Protein AF-A0A4U0NJI0-F1 (afdb_monomer_lite)

pLDDT: mean 74.25, std 5.24, range [54.31, 81.88]

Sequence (95 aa):
MPPGPSTFLVGLALIGGAALTLMVNEFIPGIGPGWLRLVGMYGLAVVLLARGLGGYFMNSGAAPEFQRLNTFLYSPLCVALAALSGIVAVAASRR

Radius of gyration: 15.06 Å; chains: 1; bounding box: 37×25×40 Å

Foldseek 3Di:
DPDPVVVVVVVVLVVVLVVLLCCLVVVDPDDDDPVVSLVSLLVQLVVLLCQLVCLLVVCPPDDPVVNVCSVPPVSVVSNVSSVVSVVSSVVSVVD

Structure (mmCIF, N/CA/C/O backbone):
data_AF-A0A4U0NJI0-F1
#
_entry.id   AF-A0A4U0NJI0-F1
#
loop_
_atom_site.group_PDB
_atom_site.id
_atom_site.type_symbol
_atom_site.label_atom_id
_atom_site.label_alt_id
_atom_site.label_comp_id
_atom_site.label_asym_id
_atom_site.label_entity_id
_atom_site.label_seq_id
_atom_site.pdbx_PDB_ins_code
_atom_site.Cartn_x
_atom_site.Cartn_y
_atom_site.Cartn_z
_atom_site.occupancy
_atom_site.B_iso_or_equiv
_atom_site.auth_seq_id
_atom_site.auth_comp_id
_atom_site.auth_asym_id
_atom_site.auth_atom_id
_atom_site.pdbx_PDB_model_num
ATOM 1 N N . MET A 1 1 ? 8.218 6.193 -20.541 1.00 54.31 1 MET A N 1
ATOM 2 C CA . MET A 1 1 ? 7.918 6.883 -19.264 1.00 54.31 1 MET A CA 1
ATOM 3 C C . MET A 1 1 ? 6.418 6.756 -19.031 1.00 54.31 1 MET A C 1
ATOM 5 O O . MET A 1 1 ? 5.703 6.947 -20.011 1.00 54.31 1 MET A O 1
ATOM 9 N N . PRO A 1 2 ? 5.918 6.394 -17.835 1.00 63.19 2 PRO A N 1
ATOM 10 C CA . PRO A 1 2 ? 4.475 6.388 -17.595 1.00 63.19 2 PRO A CA 1
ATOM 11 C C . PRO A 1 2 ? 3.903 7.808 -17.778 1.00 63.19 2 PRO A C 1
ATOM 13 O O . PRO A 1 2 ? 4.602 8.782 -17.488 1.00 63.19 2 PRO A O 1
ATOM 16 N N . PRO A 1 3 ? 2.666 7.957 -18.280 1.00 78.44 3 PRO A N 1
ATOM 17 C CA . PRO A 1 3 ? 2.067 9.267 -18.516 1.00 78.44 3 PRO A CA 1
ATOM 18 C C . PRO A 1 3 ? 1.898 10.033 -17.194 1.00 78.44 3 PRO A C 1
ATOM 20 O O . PRO A 1 3 ? 1.388 9.476 -16.224 1.00 78.44 3 PRO A O 1
ATOM 23 N N . GLY A 1 4 ? 2.269 11.318 -17.165 1.00 78.81 4 GLY A N 1
ATOM 24 C CA . GLY A 1 4 ? 2.176 12.205 -15.990 1.00 78.81 4 GLY A CA 1
ATOM 25 C C . GLY A 1 4 ? 0.888 12.130 -15.142 1.00 78.81 4 GLY A C 1
ATOM 26 O O . GLY A 1 4 ? 0.992 12.143 -13.914 1.00 78.81 4 GLY A O 1
ATOM 27 N N . PRO A 1 5 ? -0.325 11.990 -15.716 1.00 76.50 5 PRO A N 1
ATOM 28 C CA . PRO A 1 5 ? -1.539 11.822 -14.911 1.00 76.50 5 PRO A CA 1
ATOM 29 C C . PRO A 1 5 ? -1.546 10.540 -14.066 1.00 76.50 5 PRO A C 1
ATOM 31 O O . PRO A 1 5 ? -2.083 10.537 -12.962 1.00 76.50 5 PRO A O 1
ATOM 34 N N . SER A 1 6 ? -0.923 9.457 -14.537 1.00 71.56 6 SER A N 1
ATOM 35 C CA . SER A 1 6 ? -0.875 8.194 -13.791 1.00 71.56 6 SER A CA 1
ATOM 36 C C . SER A 1 6 ? 0.011 8.287 -12.545 1.00 71.56 6 SER A C 1
ATOM 38 O O . SER A 1 6 ? -0.386 7.834 -11.474 1.00 71.56 6 SER A O 1
ATOM 40 N N . THR A 1 7 ? 1.169 8.943 -12.639 1.00 75.88 7 THR A N 1
ATOM 41 C CA . THR A 1 7 ? 2.040 9.211 -11.485 1.00 75.88 7 THR A CA 1
ATOM 42 C C . THR A 1 7 ? 1.383 10.157 -10.486 1.00 75.88 7 THR A C 1
ATOM 44 O O . THR A 1 7 ? 1.500 9.937 -9.281 1.00 75.88 7 THR A O 1
ATOM 47 N N . PHE A 1 8 ? 0.642 11.159 -10.965 1.00 77.81 8 PHE A N 1
ATOM 48 C CA . PHE A 1 8 ? -0.116 12.063 -10.101 1.00 77.81 8 PHE A CA 1
ATOM 49 C C . PHE A 1 8 ? -1.209 11.328 -9.314 1.00 77.81 8 PHE A C 1
ATOM 51 O O . PHE A 1 8 ? -1.289 11.476 -8.096 1.00 77.81 8 PHE A O 1
ATOM 58 N N . LEU A 1 9 ? -1.996 10.474 -9.979 1.00 77.25 9 LEU A N 1
ATOM 59 C CA . LEU A 1 9 ? -3.039 9.667 -9.333 1.00 77.25 9 LEU A CA 1
ATOM 60 C C . LEU A 1 9 ? -2.473 8.724 -8.267 1.00 77.25 9 LEU A C 1
ATOM 62 O O . LEU A 1 9 ? -3.051 8.603 -7.189 1.00 77.25 9 LEU A O 1
ATOM 66 N N . VAL A 1 10 ? -1.327 8.090 -8.531 1.00 76.44 10 VAL A N 1
ATOM 67 C CA . VAL A 1 10 ? -0.652 7.234 -7.542 1.00 76.44 10 VAL A CA 1
ATOM 68 C C . VAL A 1 10 ? -0.176 8.049 -6.339 1.00 76.44 10 VAL A C 1
ATOM 70 O O . VAL A 1 10 ? -0.361 7.616 -5.202 1.00 76.44 10 VAL A O 1
ATOM 73 N N . GLY A 1 11 ? 0.393 9.237 -6.565 1.00 78.88 11 GLY A N 1
ATOM 74 C CA . GLY A 1 11 ? 0.777 10.148 -5.485 1.00 78.88 11 GLY A CA 1
ATOM 75 C C . GLY A 1 11 ? -0.419 10.542 -4.615 1.00 78.88 11 GLY A C 1
ATOM 76 O O . GLY A 1 11 ? -0.353 10.454 -3.391 1.00 78.88 11 GLY A O 1
ATOM 77 N N . LEU A 1 12 ? -1.543 10.885 -5.244 1.00 80.00 12 LEU A N 1
ATOM 78 C CA . LEU A 1 12 ? -2.797 11.210 -4.561 1.00 80.00 12 LEU A CA 1
ATOM 79 C C . LEU A 1 12 ? -3.336 10.024 -3.751 1.00 80.00 12 LEU A C 1
ATOM 81 O O . LEU A 1 12 ? -3.758 10.203 -2.612 1.00 80.00 12 LEU A O 1
ATOM 85 N N . ALA A 1 13 ? -3.271 8.810 -4.302 1.00 76.00 13 ALA A N 1
ATOM 86 C CA . ALA A 1 13 ? -3.681 7.594 -3.606 1.00 76.00 13 ALA A CA 1
ATOM 87 C C . ALA A 1 13 ? -2.802 7.304 -2.378 1.00 76.00 13 ALA A C 1
ATOM 89 O O . ALA A 1 13 ? -3.325 6.945 -1.326 1.00 76.00 13 ALA A O 1
ATOM 90 N N . LEU A 1 14 ? -1.484 7.504 -2.476 1.00 77.00 14 LEU A N 1
ATOM 91 C CA . LEU A 1 14 ? -0.558 7.345 -1.347 1.00 77.00 14 LEU A CA 1
ATOM 92 C C . LEU A 1 14 ? -0.827 8.370 -0.238 1.00 77.00 14 LEU A C 1
ATOM 94 O O . LEU A 1 14 ? -0.889 7.999 0.934 1.00 77.00 14 LEU A O 1
ATOM 98 N N . ILE A 1 15 ? -1.040 9.639 -0.600 1.00 79.88 15 ILE A N 1
ATOM 99 C CA . ILE A 1 15 ? -1.389 10.704 0.355 1.00 79.88 15 ILE A CA 1
ATOM 100 C C . ILE A 1 15 ? -2.741 10.409 1.012 1.00 79.88 15 ILE A C 1
ATOM 102 O O . ILE A 1 15 ? -2.866 10.496 2.232 1.00 79.88 15 ILE A O 1
ATOM 106 N N . GLY A 1 16 ? -3.738 10.003 0.222 1.00 79.31 16 GLY A N 1
ATOM 107 C CA . GLY A 1 16 ? -5.045 9.587 0.728 1.00 79.31 16 GLY A CA 1
ATOM 108 C C . GLY A 1 16 ? -4.937 8.407 1.694 1.00 79.31 16 GLY A C 1
ATOM 109 O O . GLY A 1 16 ? -5.563 8.417 2.749 1.00 79.31 16 GLY A O 1
ATOM 110 N N . GLY A 1 17 ? -4.077 7.433 1.394 1.00 73.62 17 GLY A N 1
ATOM 111 C CA . GLY A 1 17 ? -3.779 6.305 2.273 1.00 73.62 17 GLY A CA 1
ATOM 112 C C . GLY A 1 17 ? -3.188 6.693 3.614 1.00 73.62 17 GLY A C 1
ATOM 113 O O . GLY A 1 17 ? -3.646 6.206 4.645 1.00 73.62 17 GLY A O 1
ATOM 114 N N . ALA A 1 18 ? -2.211 7.600 3.603 1.00 74.50 18 ALA A N 1
ATOM 115 C CA . ALA A 1 18 ? -1.648 8.159 4.825 1.00 74.50 18 ALA A CA 1
ATOM 116 C C . ALA A 1 18 ? -2.714 8.923 5.629 1.00 74.50 18 ALA A C 1
ATOM 118 O O . ALA A 1 18 ? -2.854 8.725 6.830 1.00 74.50 18 ALA A O 1
ATOM 119 N N . ALA A 1 19 ? -3.542 9.743 4.979 1.00 75.56 19 ALA A N 1
ATOM 120 C CA . ALA A 1 19 ? -4.626 10.436 5.671 1.00 75.56 19 ALA A CA 1
ATOM 121 C C . ALA A 1 19 ? -5.617 9.449 6.318 1.00 75.56 19 ALA A C 1
ATOM 123 O O . ALA A 1 19 ? -6.005 9.635 7.471 1.00 75.56 19 ALA A O 1
ATOM 124 N N . LEU A 1 20 ? -5.973 8.361 5.624 1.00 71.56 20 LEU A N 1
ATOM 125 C CA . LEU A 1 20 ? -6.840 7.310 6.161 1.00 71.56 20 LEU A CA 1
ATOM 126 C C . LEU A 1 20 ? -6.209 6.589 7.364 1.00 71.56 20 LEU A C 1
ATOM 128 O O . LEU A 1 20 ? -6.913 6.336 8.341 1.00 71.56 20 LEU A O 1
ATOM 132 N N . THR A 1 21 ? -4.902 6.293 7.346 1.00 70.06 21 THR A N 1
ATOM 133 C CA . THR A 1 21 ? -4.198 5.669 8.487 1.00 70.06 21 THR A CA 1
ATOM 134 C C . THR A 1 21 ? -4.145 6.561 9.714 1.00 70.06 21 THR A C 1
ATOM 136 O O . THR A 1 21 ? -4.358 6.065 10.825 1.00 70.06 21 THR A O 1
ATOM 139 N N . LEU A 1 22 ? -3.956 7.866 9.524 1.00 73.06 22 LEU A N 1
ATOM 140 C CA . LEU A 1 22 ? -4.038 8.843 10.606 1.00 73.06 22 LEU A CA 1
ATOM 141 C C . LEU A 1 22 ? -5.470 9.011 11.139 1.00 73.06 22 LEU A C 1
ATOM 143 O O . LEU A 1 22 ? -5.654 9.066 12.353 1.00 73.06 22 LEU A O 1
ATOM 147 N N . MET A 1 23 ? -6.486 9.034 10.269 1.00 73.12 23 MET A N 1
ATOM 148 C CA . MET A 1 23 ? -7.895 9.143 10.683 1.00 73.12 23 MET A CA 1
ATOM 149 C C . MET A 1 23 ? -8.394 7.914 11.449 1.00 73.12 23 MET A C 1
ATOM 151 O O . MET A 1 23 ? -9.260 8.039 12.309 1.00 73.12 23 MET A O 1
ATOM 155 N N . VAL A 1 24 ? -7.889 6.722 11.126 1.00 70.00 24 VAL A N 1
ATOM 156 C CA . VAL A 1 24 ? -8.250 5.476 11.820 1.00 70.00 24 VAL A CA 1
ATOM 157 C C . VAL A 1 24 ? -7.569 5.356 13.187 1.00 70.00 24 VAL A C 1
ATOM 159 O O . VAL A 1 24 ? -8.137 4.759 14.093 1.00 70.00 24 VAL A O 1
ATOM 162 N N . ASN A 1 25 ? -6.393 5.962 13.368 1.00 69.88 25 ASN A N 1
ATOM 163 C CA . ASN A 1 25 ? -5.726 6.045 14.673 1.00 69.88 25 ASN A CA 1
ATOM 164 C C . ASN A 1 25 ? -6.158 7.270 15.507 1.00 69.88 25 ASN A C 1
ATOM 166 O O . ASN A 1 25 ? -5.495 7.589 16.487 1.00 69.88 25 ASN A O 1
ATOM 170 N N . GLU A 1 26 ? -7.226 7.974 15.114 1.00 73.44 26 GLU A N 1
ATOM 171 C CA . GLU A 1 26 ? -7.737 9.194 15.769 1.00 73.44 26 GLU A CA 1
ATOM 172 C C . GLU A 1 26 ? -6.729 10.354 15.901 1.00 73.44 26 GLU A C 1
ATOM 174 O O . GLU A 1 26 ? -6.983 11.328 16.604 1.00 73.44 26 GLU A O 1
ATOM 179 N N . PHE A 1 27 ? -5.609 10.321 15.168 1.00 72.06 27 PHE A N 1
ATOM 180 C CA . PHE A 1 27 ? -4.659 11.441 15.127 1.00 72.06 27 PHE A CA 1
ATOM 181 C C . PHE A 1 27 ? -5.205 12.652 14.357 1.00 72.06 27 PHE A C 1
ATOM 183 O O . PHE A 1 27 ? -4.733 13.770 14.549 1.00 72.06 27 PHE A O 1
ATOM 190 N N . ILE A 1 28 ? -6.175 12.438 13.461 1.00 76.75 28 ILE A N 1
ATOM 191 C CA . ILE A 1 28 ? -6.842 13.482 12.673 1.00 76.75 28 ILE A CA 1
ATOM 192 C C . ILE A 1 28 ? -8.358 13.273 12.783 1.00 76.75 28 ILE A C 1
ATOM 194 O O . ILE A 1 28 ? -8.801 12.120 12.725 1.00 76.75 28 ILE A O 1
ATOM 198 N N . PRO A 1 29 ? -9.171 14.349 12.891 1.00 72.06 29 PRO A N 1
ATOM 199 C CA . PRO A 1 29 ? -10.622 14.243 12.846 1.00 72.06 29 PRO A CA 1
ATOM 200 C C . PRO A 1 29 ? -11.046 13.522 11.572 1.00 72.06 29 PRO A C 1
ATOM 202 O O . PRO A 1 29 ? -10.770 13.936 10.444 1.00 72.06 29 PRO A O 1
ATOM 205 N N . GLY A 1 30 ? -11.696 12.390 11.771 1.00 67.31 30 GLY A N 1
ATOM 206 C CA . GLY A 1 30 ? -12.091 11.544 10.679 1.00 67.31 30 GLY A CA 1
ATOM 207 C C . GLY A 1 30 ? -13.223 12.156 9.855 1.00 67.31 30 GLY A C 1
ATOM 208 O O . GLY A 1 30 ? -14.286 12.463 10.390 1.00 67.31 30 GLY A O 1
ATOM 209 N N . ILE A 1 31 ? -13.043 12.221 8.537 1.00 67.44 31 ILE A N 1
ATOM 210 C CA . ILE A 1 31 ? -14.097 12.607 7.592 1.00 67.44 31 ILE A CA 1
ATOM 211 C C . ILE A 1 31 ? -14.809 11.344 7.075 1.00 67.44 31 ILE A C 1
ATOM 213 O O . ILE A 1 31 ? -14.166 10.355 6.716 1.00 67.44 31 ILE A O 1
ATOM 217 N N . GLY A 1 32 ? -16.146 11.352 7.080 1.00 67.38 32 GLY A N 1
ATOM 218 C CA . GLY A 1 32 ? -16.996 10.274 6.547 1.00 67.38 32 GLY A CA 1
ATOM 219 C C . GLY A 1 32 ? -17.203 9.056 7.472 1.00 67.38 32 GLY A C 1
ATOM 220 O O . GLY A 1 32 ? -16.648 9.010 8.569 1.00 67.38 32 GLY A O 1
ATOM 221 N N . PRO A 1 33 ? -18.015 8.066 7.055 1.00 74.12 33 PRO A N 1
ATOM 222 C CA . PRO A 1 33 ? -18.338 6.885 7.859 1.00 74.12 33 PRO A CA 1
ATOM 223 C C . PRO A 1 33 ? -17.138 5.939 8.031 1.00 74.12 33 PRO A C 1
ATOM 225 O O . PRO A 1 33 ? -16.374 5.710 7.094 1.00 74.12 33 PRO A O 1
ATOM 228 N N . GLY A 1 34 ? -16.986 5.350 9.224 1.00 70.94 34 GLY A N 1
ATOM 229 C CA . GLY A 1 34 ? -15.823 4.520 9.586 1.00 70.94 34 GLY A CA 1
ATOM 230 C C . GLY A 1 34 ? -15.589 3.315 8.667 1.00 70.94 34 GLY A C 1
ATOM 231 O O . GLY A 1 34 ? -14.446 3.005 8.334 1.00 70.94 34 GLY A O 1
ATOM 232 N N . TRP A 1 35 ? -16.663 2.700 8.159 1.00 71.88 35 TRP A N 1
ATOM 233 C CA . TRP A 1 35 ? -16.570 1.594 7.199 1.00 71.88 35 TRP A CA 1
ATOM 234 C C . TRP A 1 35 ? -15.902 2.009 5.879 1.00 71.88 35 TRP A C 1
ATOM 236 O O . TRP A 1 35 ? -15.114 1.250 5.324 1.00 71.88 35 TRP A O 1
ATOM 246 N N . LEU A 1 36 ? -16.130 3.244 5.414 1.00 71.94 36 LEU A N 1
ATOM 247 C CA . LEU A 1 36 ? -15.523 3.757 4.182 1.00 71.94 36 LEU A CA 1
ATOM 248 C C . LEU A 1 36 ? -14.001 3.899 4.319 1.00 71.94 36 LEU A C 1
ATOM 250 O O . LEU A 1 36 ? -13.262 3.642 3.370 1.00 71.94 36 LEU A O 1
ATOM 254 N N . ARG A 1 37 ? -13.524 4.259 5.518 1.00 73.25 37 ARG A N 1
ATOM 255 C CA . ARG A 1 37 ? -12.087 4.352 5.813 1.00 73.25 37 ARG A CA 1
ATOM 256 C C . ARG A 1 37 ? -11.432 2.978 5.842 1.00 73.25 37 ARG A C 1
ATOM 258 O O . ARG A 1 37 ? -10.365 2.805 5.261 1.00 73.25 37 ARG A O 1
ATOM 265 N N . LEU A 1 38 ? -12.104 1.998 6.445 1.00 74.44 38 LEU A N 1
ATOM 266 C CA . LEU A 1 38 ? -11.670 0.600 6.448 1.00 74.44 38 LEU A CA 1
ATOM 267 C C . LEU A 1 38 ? -11.586 0.028 5.028 1.00 74.44 38 LEU A C 1
ATOM 269 O O . LEU A 1 38 ? -10.552 -0.519 4.652 1.00 74.44 38 LEU A O 1
ATOM 273 N N . VAL A 1 39 ? -12.629 0.208 4.212 1.00 76.56 39 VAL A N 1
ATOM 274 C CA . VAL A 1 39 ? -12.634 -0.232 2.806 1.00 76.56 39 VAL A CA 1
ATOM 275 C C . VAL A 1 39 ? -11.529 0.462 2.009 1.00 76.56 39 VAL A C 1
ATOM 277 O O . VAL A 1 39 ? -10.831 -0.197 1.240 1.00 76.56 39 VAL A O 1
ATOM 280 N N . GLY A 1 40 ? -11.311 1.763 2.229 1.00 74.62 40 GLY A N 1
ATOM 281 C CA . GLY A 1 40 ? -10.221 2.512 1.602 1.00 74.62 40 GLY A CA 1
ATOM 282 C C . GLY A 1 40 ? -8.835 1.964 1.955 1.00 74.62 40 GLY A C 1
ATOM 283 O O . GLY A 1 40 ? -7.993 1.813 1.070 1.00 74.62 40 GLY A O 1
ATOM 284 N N . MET A 1 41 ? -8.606 1.595 3.218 1.00 75.75 41 MET A N 1
ATOM 285 C CA . MET A 1 41 ? -7.355 0.965 3.652 1.00 75.75 41 MET A CA 1
ATOM 286 C C . MET A 1 41 ? -7.141 -0.416 3.039 1.00 75.75 41 MET A C 1
ATOM 288 O O . MET A 1 41 ? -6.057 -0.685 2.523 1.00 75.75 41 MET A O 1
ATOM 292 N N . TYR A 1 42 ? -8.158 -1.282 3.073 1.00 75.50 42 TYR A N 1
ATOM 293 C CA . TYR A 1 42 ? -8.074 -2.607 2.456 1.00 75.50 42 TYR A CA 1
ATOM 294 C C . TYR A 1 42 ? -7.837 -2.497 0.949 1.00 75.50 42 TYR A C 1
ATOM 296 O O . TYR A 1 42 ? -6.987 -3.204 0.411 1.00 75.50 42 TYR A O 1
ATOM 304 N N . GLY A 1 43 ? -8.521 -1.568 0.277 1.00 79.62 43 GLY A N 1
ATOM 305 C CA . GLY A 1 43 ? -8.312 -1.285 -1.140 1.00 79.62 43 GLY A CA 1
ATOM 306 C C . GLY A 1 43 ? -6.870 -0.877 -1.440 1.00 79.62 43 GLY A C 1
ATOM 307 O O . GLY A 1 43 ? -6.243 -1.444 -2.333 1.00 79.62 43 GLY A O 1
ATOM 308 N N . LEU A 1 44 ? -6.301 0.044 -0.659 1.00 78.62 44 LEU A N 1
ATOM 309 C CA . LEU A 1 44 ? -4.903 0.453 -0.807 1.00 78.62 44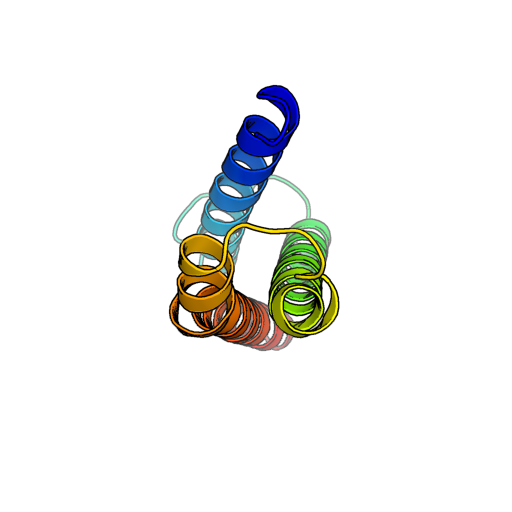 LEU A CA 1
ATOM 310 C C . LEU A 1 44 ? -3.914 -0.682 -0.558 1.00 78.62 44 LEU A C 1
ATOM 312 O O . LEU A 1 44 ? -2.969 -0.840 -1.332 1.00 78.62 44 LEU A O 1
ATOM 316 N N . ALA A 1 45 ? -4.139 -1.483 0.485 1.00 79.38 45 ALA A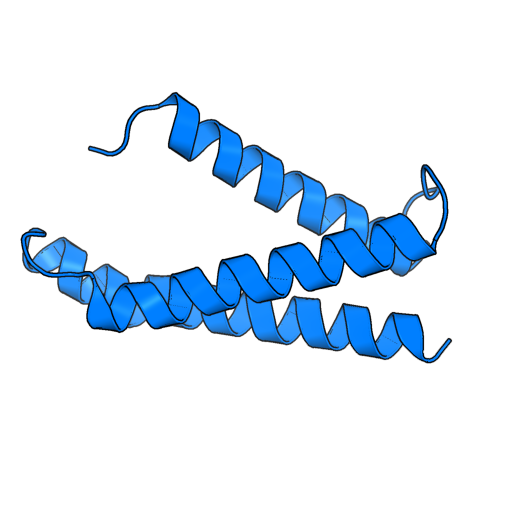 N 1
ATOM 317 C CA . ALA A 1 45 ? -3.304 -2.636 0.791 1.00 79.38 45 ALA A CA 1
ATOM 318 C C . ALA A 1 45 ? -3.306 -3.633 -0.377 1.00 79.38 45 ALA A C 1
ATOM 320 O O . ALA A 1 45 ? -2.242 -4.056 -0.826 1.00 79.38 45 ALA A O 1
ATOM 321 N N . VAL A 1 46 ? -4.481 -3.941 -0.936 1.00 81.25 46 VAL A N 1
ATOM 322 C CA . VAL A 1 46 ? -4.620 -4.829 -2.099 1.00 81.25 46 VAL A CA 1
ATOM 323 C C . VAL A 1 46 ? -3.928 -4.247 -3.330 1.00 81.25 46 VAL A C 1
ATOM 325 O O . VAL A 1 46 ? -3.206 -4.973 -4.006 1.00 81.25 46 VAL A O 1
ATOM 328 N N . VAL A 1 47 ? -4.083 -2.951 -3.615 1.00 78.69 47 VAL A N 1
ATOM 329 C CA . VAL A 1 47 ? -3.426 -2.299 -4.763 1.00 78.69 47 VAL A CA 1
ATOM 330 C C . VAL A 1 47 ? -1.905 -2.339 -4.625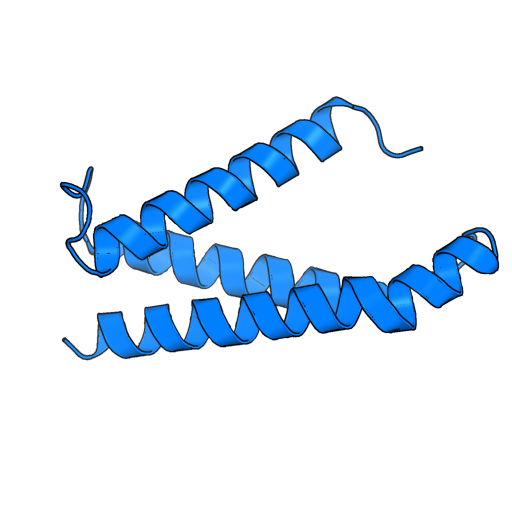 1.00 78.69 47 VAL A C 1
ATOM 332 O O . VAL A 1 47 ? -1.211 -2.692 -5.579 1.00 78.69 47 VAL A O 1
ATOM 335 N N . LEU A 1 48 ? -1.369 -2.021 -3.445 1.00 78.25 48 LEU A N 1
ATOM 336 C CA . LEU A 1 48 ? 0.071 -2.068 -3.183 1.00 78.25 48 LEU A CA 1
ATOM 337 C C . LEU A 1 48 ? 0.613 -3.499 -3.260 1.00 78.25 48 LEU A C 1
ATOM 339 O O . LEU A 1 48 ? 1.692 -3.707 -3.815 1.00 78.25 48 LEU A O 1
ATOM 343 N N . LEU A 1 49 ? -0.146 -4.482 -2.775 1.00 77.88 49 LEU A N 1
ATOM 344 C CA . LEU A 1 49 ? 0.214 -5.897 -2.834 1.00 77.88 49 LEU A CA 1
ATOM 345 C C . LEU A 1 49 ? 0.189 -6.420 -4.273 1.00 77.88 49 LEU A C 1
ATOM 347 O O . LEU A 1 49 ? 1.156 -7.033 -4.719 1.00 77.88 49 LEU A O 1
ATOM 351 N N . ALA A 1 50 ? -0.864 -6.108 -5.031 1.00 79.44 50 ALA A N 1
ATOM 352 C CA . ALA A 1 50 ? -0.977 -6.436 -6.449 1.00 79.44 50 ALA A CA 1
ATOM 353 C C . ALA A 1 50 ? 0.141 -5.779 -7.268 1.00 79.44 50 ALA A C 1
ATOM 355 O O . ALA A 1 50 ? 0.710 -6.414 -8.150 1.00 79.44 50 ALA A O 1
ATOM 356 N N . ARG A 1 51 ? 0.519 -4.535 -6.949 1.00 78.19 51 ARG A N 1
ATOM 357 C CA . ARG A 1 51 ? 1.627 -3.825 -7.602 1.00 78.19 51 ARG A CA 1
ATOM 358 C C . ARG A 1 51 ? 2.994 -4.389 -7.210 1.00 78.19 51 ARG A C 1
ATOM 360 O O . ARG A 1 51 ? 3.868 -4.488 -8.066 1.00 78.19 51 ARG A O 1
ATOM 367 N N . GLY A 1 52 ? 3.180 -4.776 -5.949 1.00 73.75 52 GLY A N 1
ATOM 368 C CA . GLY A 1 52 ? 4.391 -5.442 -5.465 1.00 73.75 52 GLY A CA 1
ATOM 369 C C . GLY A 1 52 ? 4.596 -6.808 -6.123 1.00 73.75 52 GLY A C 1
ATOM 370 O O . GLY A 1 52 ? 5.658 -7.074 -6.676 1.00 73.75 52 GLY A O 1
ATOM 371 N N . LEU A 1 53 ? 3.560 -7.647 -6.160 1.00 75.00 53 LEU A N 1
ATOM 372 C CA . LEU A 1 53 ? 3.610 -8.957 -6.820 1.00 75.00 53 LEU A CA 1
ATOM 373 C C . LEU A 1 53 ? 3.687 -8.826 -8.346 1.00 75.00 53 LEU A C 1
ATOM 375 O O . LEU A 1 53 ? 4.508 -9.479 -8.985 1.00 75.00 53 LEU A O 1
ATOM 379 N N . GLY A 1 54 ? 2.895 -7.932 -8.938 1.00 71.69 54 GLY A N 1
ATOM 380 C CA . GLY A 1 54 ? 2.910 -7.649 -10.372 1.00 71.69 54 GLY A CA 1
ATOM 381 C C . GLY A 1 54 ? 4.264 -7.132 -10.860 1.00 71.69 54 GLY A C 1
ATOM 382 O O . GLY A 1 54 ? 4.676 -7.468 -11.964 1.00 71.69 54 GLY A O 1
ATOM 383 N N . GLY A 1 55 ? 5.013 -6.406 -10.022 1.00 67.50 55 GLY A N 1
ATOM 384 C CA . GLY A 1 55 ? 6.374 -5.955 -10.328 1.00 67.50 55 GLY A CA 1
ATOM 385 C C . GLY A 1 55 ? 7.395 -7.086 -10.522 1.00 67.50 55 GLY A C 1
ATOM 386 O O . GLY A 1 55 ? 8.383 -6.882 -11.227 1.00 67.50 55 GLY A O 1
ATOM 387 N N . TYR A 1 56 ? 7.150 -8.275 -9.957 1.00 65.81 56 TYR A N 1
ATOM 388 C CA . TYR A 1 56 ? 7.972 -9.466 -10.202 1.00 65.81 56 TYR A CA 1
ATOM 389 C C . TYR A 1 56 ? 7.650 -10.139 -11.544 1.00 65.81 56 TYR A C 1
ATOM 391 O O . TYR A 1 56 ? 8.563 -10.637 -12.198 1.00 65.81 56 TYR A O 1
ATOM 399 N N . PHE A 1 57 ? 6.384 -10.132 -11.975 1.00 66.00 57 PHE A N 1
ATOM 400 C CA . PHE A 1 57 ? 5.938 -10.849 -13.179 1.00 66.00 57 PHE A CA 1
ATOM 401 C C . PHE A 1 57 ? 5.876 -9.978 -14.446 1.00 66.00 57 PHE A C 1
ATOM 403 O O . PHE A 1 57 ? 6.147 -10.462 -15.541 1.00 66.00 57 PHE A O 1
ATOM 410 N N . MET A 1 58 ? 5.553 -8.687 -14.329 1.00 65.25 58 MET A N 1
ATOM 411 C CA . MET A 1 58 ? 5.293 -7.773 -15.457 1.00 65.25 58 MET A CA 1
ATOM 412 C C . MET A 1 58 ? 6.466 -6.824 -15.741 1.00 65.25 58 MET A C 1
ATOM 414 O O . MET A 1 58 ? 6.266 -5.666 -16.094 1.00 65.25 58 MET A O 1
ATOM 418 N N . ASN A 1 59 ? 7.705 -7.299 -15.587 1.00 64.50 59 ASN A N 1
ATOM 419 C CA . ASN A 1 59 ? 8.902 -6.490 -15.854 1.00 64.50 59 ASN A CA 1
ATOM 420 C C . ASN A 1 59 ? 9.409 -6.617 -17.308 1.00 64.50 59 ASN A C 1
ATOM 422 O O . ASN A 1 59 ? 10.382 -5.967 -17.687 1.00 64.50 59 ASN A O 1
ATOM 426 N N . SER A 1 60 ? 8.778 -7.471 -18.122 1.00 57.38 60 SER A N 1
ATOM 427 C CA . SER A 1 60 ? 9.224 -7.794 -19.482 1.00 57.38 60 SER A CA 1
ATOM 428 C C . SER A 1 60 ? 9.224 -6.552 -20.386 1.00 57.38 60 SER A C 1
ATOM 430 O O . SER A 1 60 ? 8.186 -5.922 -20.575 1.00 57.38 60 SER A O 1
ATOM 432 N N . GLY A 1 61 ? 10.394 -6.181 -20.919 1.00 64.38 61 GLY A N 1
ATOM 433 C CA . GLY A 1 61 ? 10.577 -5.023 -21.809 1.00 64.38 61 GLY A CA 1
ATOM 434 C C . GLY A 1 61 ? 11.126 -3.744 -21.159 1.00 64.38 61 GLY A C 1
ATOM 435 O O . GLY A 1 61 ? 11.353 -2.765 -21.867 1.00 64.38 61 GLY A O 1
ATOM 436 N N . ALA A 1 62 ? 11.369 -3.723 -19.843 1.00 68.12 62 ALA A N 1
ATOM 437 C CA . ALA A 1 62 ? 12.026 -2.597 -19.171 1.00 68.12 62 ALA A CA 1
ATOM 438 C C . ALA A 1 62 ? 13.563 -2.671 -19.260 1.00 68.12 62 ALA A C 1
ATOM 440 O O . ALA A 1 62 ? 14.142 -3.753 -19.360 1.00 68.12 62 ALA A O 1
ATOM 441 N N . ALA A 1 63 ? 14.228 -1.512 -19.183 1.00 77.94 63 ALA A N 1
ATOM 442 C CA . ALA A 1 63 ? 15.687 -1.436 -19.126 1.00 77.94 63 ALA A CA 1
ATOM 443 C C . ALA A 1 63 ? 16.235 -2.267 -17.943 1.00 77.94 63 ALA A C 1
ATOM 445 O O . ALA A 1 63 ? 15.634 -2.258 -16.863 1.00 77.94 63 ALA A O 1
ATOM 446 N N . PRO A 1 64 ? 17.374 -2.964 -18.104 1.00 76.56 64 PRO A N 1
ATOM 447 C CA . PRO A 1 64 ? 17.875 -3.924 -17.113 1.00 76.56 64 PRO A CA 1
ATOM 448 C C . PRO A 1 64 ? 18.172 -3.284 -15.745 1.00 76.56 64 PRO A C 1
ATOM 450 O O . PRO A 1 64 ? 17.962 -3.899 -14.700 1.00 76.56 64 PRO A O 1
ATOM 453 N N . GLU A 1 65 ? 18.596 -2.020 -15.736 1.00 78.69 65 GLU A N 1
ATOM 454 C CA . GLU A 1 65 ? 18.789 -1.216 -14.523 1.00 78.69 65 GLU A CA 1
ATOM 455 C C . GLU A 1 65 ? 17.477 -0.966 -13.760 1.00 78.69 65 GLU A C 1
ATOM 457 O O . GLU A 1 65 ? 17.408 -1.158 -12.542 1.00 78.69 65 GLU A O 1
ATOM 462 N N . PHE A 1 66 ? 16.403 -0.636 -14.484 1.00 74.56 66 PHE A N 1
ATOM 463 C CA . PHE A 1 66 ? 15.067 -0.449 -13.926 1.00 74.56 66 PHE A CA 1
ATOM 464 C C . PHE A 1 66 ? 14.485 -1.762 -13.429 1.00 74.56 66 PHE A C 1
ATOM 466 O O . PHE A 1 66 ? 13.850 -1.782 -12.375 1.00 74.56 66 PHE A O 1
ATOM 473 N N . GLN A 1 67 ? 14.735 -2.863 -14.141 1.00 75.06 67 GLN A N 1
ATOM 474 C CA . GLN A 1 67 ? 14.277 -4.167 -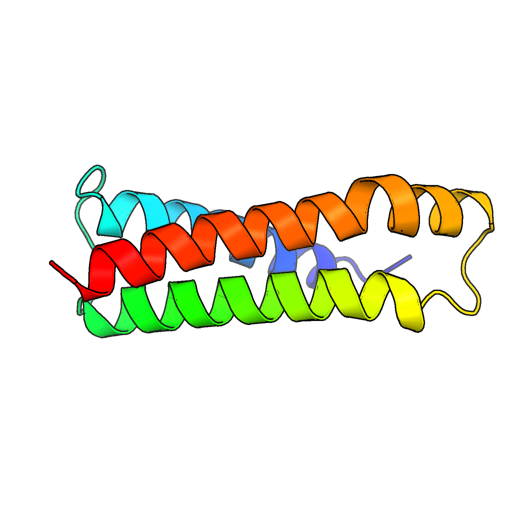13.693 1.00 75.06 67 GLN A CA 1
ATOM 475 C C . GLN A 1 67 ? 14.872 -4.525 -12.333 1.00 75.06 67 GLN A C 1
ATOM 477 O O . GLN A 1 67 ? 14.135 -4.902 -11.423 1.00 75.06 67 GLN A O 1
ATOM 482 N N . ARG A 1 68 ? 16.188 -4.341 -12.170 1.00 78.00 68 ARG A N 1
ATOM 483 C CA . ARG A 1 68 ? 16.898 -4.666 -10.931 1.00 78.00 68 ARG A CA 1
ATOM 484 C C . ARG A 1 68 ? 16.394 -3.834 -9.755 1.00 78.00 68 ARG A C 1
ATOM 486 O O . ARG A 1 68 ? 16.106 -4.397 -8.703 1.00 78.00 68 ARG A O 1
ATOM 493 N N . LEU A 1 69 ? 16.228 -2.524 -9.944 1.00 77.19 69 LEU A N 1
ATOM 494 C CA . LEU A 1 69 ? 15.671 -1.627 -8.924 1.00 77.19 69 LEU A CA 1
ATOM 495 C C . LEU A 1 69 ? 14.216 -1.967 -8.584 1.00 77.19 69 LEU A C 1
ATOM 497 O O . LEU A 1 69 ? 13.831 -1.944 -7.413 1.00 77.19 69 LEU A O 1
ATOM 501 N N . ASN A 1 70 ? 13.407 -2.311 -9.588 1.00 74.00 70 ASN A N 1
ATOM 502 C CA . ASN A 1 70 ? 12.013 -2.684 -9.378 1.00 74.00 70 ASN A CA 1
ATOM 503 C C . ASN A 1 70 ? 11.893 -3.954 -8.532 1.00 74.00 70 ASN A C 1
ATOM 505 O O . ASN A 1 70 ? 11.113 -3.984 -7.586 1.00 74.00 70 ASN A O 1
ATOM 509 N N . THR A 1 71 ? 12.709 -4.963 -8.823 1.00 76.81 71 THR A N 1
ATOM 510 C CA . THR A 1 71 ? 12.685 -6.257 -8.135 1.00 76.81 71 THR A CA 1
ATOM 511 C C . THR A 1 71 ? 13.324 -6.215 -6.743 1.00 76.81 71 THR A C 1
ATOM 513 O O . THR A 1 71 ? 12.836 -6.890 -5.843 1.00 76.81 71 THR A O 1
ATOM 516 N N . PHE A 1 72 ? 14.396 -5.439 -6.538 1.00 79.50 72 PHE A N 1
ATOM 517 C CA . PHE A 1 72 ? 15.112 -5.403 -5.252 1.00 79.50 72 PHE A CA 1
ATOM 518 C C . PHE A 1 72 ? 14.644 -4.323 -4.278 1.00 79.50 72 PHE A C 1
ATOM 520 O O . PHE A 1 72 ? 14.843 -4.488 -3.078 1.00 79.50 72 PHE A O 1
ATOM 527 N N . LEU A 1 73 ? 14.078 -3.214 -4.761 1.00 76.75 73 LEU A N 1
ATOM 528 C CA . LEU A 1 73 ? 13.772 -2.056 -3.915 1.00 76.75 73 LEU A CA 1
ATOM 529 C C . LEU A 1 73 ? 12.291 -1.687 -3.951 1.00 76.75 73 LEU A C 1
ATOM 531 O O . LEU A 1 73 ? 11.652 -1.610 -2.905 1.00 76.75 73 LEU A O 1
ATOM 535 N N . TYR A 1 74 ? 11.723 -1.479 -5.141 1.00 74.50 74 TYR A N 1
ATOM 536 C CA . TYR A 1 74 ? 10.361 -0.949 -5.249 1.00 74.50 74 TYR A CA 1
ATOM 537 C C . TYR A 1 74 ? 9.280 -1.983 -4.931 1.00 74.50 74 TYR A C 1
ATOM 539 O O . TYR A 1 74 ? 8.334 -1.662 -4.210 1.00 74.50 74 TYR A O 1
ATOM 547 N N . SER A 1 75 ? 9.395 -3.209 -5.444 1.00 76.00 75 SER A N 1
ATOM 548 C CA . SER A 1 75 ? 8.428 -4.267 -5.157 1.00 76.00 75 SER A CA 1
ATOM 549 C C . SER A 1 75 ? 8.418 -4.686 -3.678 1.00 76.00 75 SER A C 1
ATOM 551 O O . SER A 1 75 ? 7.316 -4.722 -3.120 1.00 76.00 75 SER A O 1
ATOM 553 N N . PRO A 1 76 ? 9.564 -4.890 -2.980 1.00 79.25 76 PRO A N 1
ATOM 554 C CA . PRO A 1 76 ? 9.527 -5.217 -1.557 1.00 79.25 76 PRO A CA 1
ATOM 555 C C . PRO A 1 76 ? 9.008 -4.055 -0.711 1.00 79.25 76 PRO A C 1
ATOM 557 O O . PRO A 1 76 ? 8.275 -4.298 0.244 1.00 79.25 76 PRO A O 1
ATOM 560 N N . LEU A 1 77 ? 9.287 -2.797 -1.082 1.00 78.75 77 LEU A N 1
ATOM 561 C CA . LEU A 1 77 ? 8.679 -1.639 -0.418 1.00 78.75 77 LEU A CA 1
ATOM 562 C C . LEU A 1 77 ? 7.155 -1.641 -0.547 1.00 78.75 77 LEU A C 1
ATOM 564 O O . LEU A 1 77 ? 6.460 -1.395 0.435 1.00 78.75 77 LEU A O 1
ATOM 568 N N . CYS A 1 78 ? 6.617 -1.941 -1.730 1.00 80.31 78 CYS A N 1
ATOM 569 C CA . CYS A 1 78 ? 5.170 -2.024 -1.917 1.00 80.31 7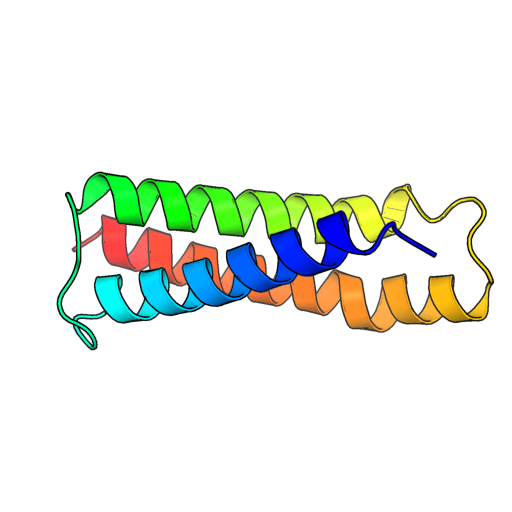8 CYS A CA 1
ATOM 570 C C . CYS A 1 78 ? 4.542 -3.160 -1.113 1.00 80.31 78 CYS A C 1
ATOM 572 O O . CYS A 1 78 ? 3.486 -2.956 -0.521 1.00 80.31 78 CYS A O 1
ATOM 574 N N . VAL A 1 79 ? 5.197 -4.320 -1.039 1.00 77.50 79 VAL A N 1
ATOM 575 C CA . VAL A 1 79 ? 4.733 -5.437 -0.206 1.00 77.50 79 VAL A CA 1
ATOM 576 C C . VAL A 1 79 ? 4.789 -5.069 1.279 1.00 77.50 79 VAL A C 1
ATOM 578 O O . VAL A 1 79 ? 3.828 -5.325 1.999 1.00 77.50 79 VAL A O 1
ATOM 581 N N . ALA A 1 80 ? 5.856 -4.411 1.738 1.00 81.88 80 ALA A N 1
ATOM 582 C CA . ALA A 1 80 ? 5.978 -3.953 3.120 1.00 81.88 80 ALA A CA 1
ATOM 583 C C . ALA A 1 80 ? 4.897 -2.919 3.475 1.00 81.88 80 ALA A C 1
ATOM 585 O O . ALA A 1 80 ? 4.234 -3.047 4.502 1.00 81.88 80 ALA A O 1
ATOM 586 N N . LEU A 1 81 ? 4.661 -1.931 2.607 1.00 76.56 81 LEU A N 1
ATOM 587 C CA . LEU A 1 81 ? 3.601 -0.935 2.787 1.00 76.56 81 LEU A CA 1
ATOM 588 C C . LEU A 1 81 ? 2.207 -1.576 2.763 1.00 76.56 81 LEU A C 1
ATOM 590 O O . LEU A 1 81 ? 1.352 -1.203 3.566 1.00 76.56 81 LEU A O 1
ATOM 594 N N . ALA A 1 82 ? 1.975 -2.560 1.893 1.00 80.25 82 ALA A N 1
ATOM 595 C CA . ALA A 1 82 ? 0.735 -3.331 1.870 1.00 80.25 82 ALA A CA 1
ATOM 596 C C . ALA A 1 82 ? 0.528 -4.122 3.168 1.00 80.25 82 ALA A C 1
ATOM 598 O O . ALA A 1 82 ? -0.562 -4.105 3.731 1.00 80.25 82 ALA A O 1
ATOM 599 N N . ALA A 1 83 ? 1.575 -4.775 3.675 1.00 79.94 83 ALA A N 1
ATOM 600 C CA . ALA A 1 83 ? 1.514 -5.523 4.924 1.00 79.94 83 ALA A CA 1
ATOM 601 C C . ALA A 1 83 ? 1.234 -4.596 6.113 1.00 79.94 83 ALA A C 1
ATOM 603 O O . ALA A 1 83 ? 0.316 -4.854 6.882 1.00 79.94 83 ALA A O 1
ATOM 604 N N . LEU A 1 84 ? 1.965 -3.485 6.234 1.00 78.31 84 LEU A N 1
ATOM 605 C CA . LEU A 1 84 ? 1.779 -2.516 7.316 1.00 78.31 84 LEU A CA 1
ATOM 606 C C . LEU A 1 84 ? 0.384 -1.878 7.275 1.00 78.31 84 LEU A C 1
ATOM 608 O O . LEU A 1 84 ? -0.298 -1.835 8.296 1.00 78.31 84 LEU A O 1
ATOM 612 N N . SER A 1 85 ? -0.073 -1.432 6.102 1.00 75.62 85 SER A N 1
ATOM 613 C CA . SER A 1 85 ? -1.426 -0.876 5.947 1.00 75.62 85 SER A CA 1
ATOM 614 C C . SER A 1 85 ? -2.516 -1.915 6.218 1.00 75.62 85 SER A C 1
ATOM 616 O O . SER A 1 85 ? -3.495 -1.602 6.893 1.00 75.62 85 SER A O 1
ATOM 618 N N . GLY A 1 86 ? -2.322 -3.162 5.782 1.00 76.38 86 GLY A N 1
ATOM 619 C CA . GLY A 1 86 ? -3.212 -4.280 6.083 1.00 76.38 86 GLY A CA 1
ATOM 620 C C . GLY A 1 86 ? -3.272 -4.608 7.575 1.00 76.38 86 GLY A C 1
ATOM 621 O O . GLY A 1 86 ? -4.360 -4.790 8.110 1.00 76.38 86 GLY A O 1
ATOM 622 N N . ILE A 1 87 ? -2.135 -4.616 8.278 1.00 79.44 87 ILE A N 1
ATOM 623 C CA . ILE A 1 87 ? -2.083 -4.822 9.735 1.00 79.44 87 IL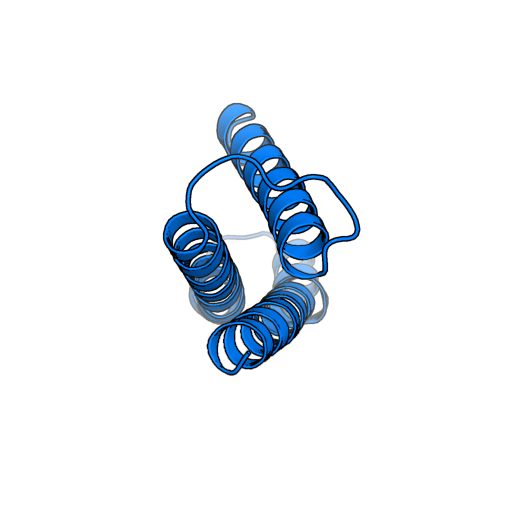E A CA 1
ATOM 624 C C . ILE A 1 87 ? -2.869 -3.725 10.455 1.00 79.44 87 ILE A C 1
ATOM 626 O O . ILE A 1 87 ? -3.678 -4.036 11.326 1.00 79.44 87 ILE A O 1
ATOM 630 N N . VAL A 1 88 ? -2.678 -2.458 10.072 1.00 73.94 88 VAL A N 1
ATOM 631 C CA . VAL A 1 88 ? -3.430 -1.332 10.648 1.00 73.94 88 VAL A CA 1
ATOM 632 C C . VAL A 1 88 ? -4.927 -1.479 10.370 1.00 73.94 88 VAL A C 1
ATOM 634 O O . VAL A 1 88 ? -5.728 -1.298 11.282 1.00 73.94 88 VAL A O 1
ATOM 637 N N . ALA A 1 89 ? -5.315 -1.866 9.152 1.00 74.94 89 ALA A N 1
ATOM 638 C CA . ALA A 1 89 ? -6.714 -2.099 8.797 1.00 74.94 89 ALA A CA 1
ATOM 639 C C . ALA A 1 89 ? -7.341 -3.239 9.620 1.00 74.94 89 ALA A C 1
ATOM 641 O O . ALA A 1 89 ? -8.450 -3.100 10.135 1.00 74.94 89 ALA A O 1
ATOM 642 N N . VAL A 1 90 ? -6.621 -4.350 9.802 1.00 77.50 90 VAL A N 1
ATOM 643 C CA . VAL A 1 90 ? -7.070 -5.484 10.624 1.00 77.50 90 VAL A CA 1
ATOM 644 C C . VAL A 1 90 ? -7.186 -5.073 12.090 1.00 77.50 90 VAL A C 1
ATOM 646 O O . VAL A 1 90 ? -8.196 -5.371 12.726 1.00 77.50 90 VAL A O 1
ATOM 649 N N . ALA A 1 91 ? -6.197 -4.360 12.630 1.00 76.31 91 ALA A N 1
ATOM 650 C CA . ALA A 1 91 ? -6.231 -3.859 14.000 1.00 76.31 91 ALA A CA 1
ATOM 651 C C . ALA A 1 91 ? -7.416 -2.907 14.226 1.00 76.31 91 ALA A C 1
ATOM 653 O O . ALA A 1 91 ? -8.111 -3.020 15.232 1.00 76.31 91 ALA A O 1
ATOM 654 N N . ALA A 1 92 ? -7.691 -2.031 13.261 1.00 72.12 92 ALA A N 1
ATOM 655 C CA . ALA A 1 92 ? -8.821 -1.112 13.295 1.00 72.12 92 ALA A CA 1
ATOM 656 C C . ALA A 1 92 ? -10.178 -1.816 13.202 1.00 72.12 92 ALA A C 1
ATOM 658 O O . ALA A 1 92 ? -11.116 -1.399 13.863 1.00 72.12 92 ALA A O 1
ATOM 659 N N . SER A 1 93 ? -10.287 -2.901 12.428 1.00 69.94 93 SER A N 1
ATOM 660 C CA . SER A 1 93 ? -11.525 -3.692 12.336 1.00 69.94 93 SER A CA 1
ATOM 661 C C . SER A 1 93 ? -11.851 -4.512 13.588 1.00 69.94 93 SER A C 1
ATOM 663 O O . SER A 1 93 ? -12.957 -5.034 13.694 1.00 69.94 93 SER A O 1
ATOM 665 N N . ARG A 1 94 ? -10.890 -4.671 14.508 1.00 70.12 94 ARG A N 1
ATOM 666 C CA . ARG A 1 94 ? -11.070 -5.400 15.774 1.00 70.12 94 ARG A CA 1
ATOM 667 C C . ARG A 1 94 ? -11.369 -4.490 16.971 1.00 70.12 94 ARG A C 1
ATOM 669 O O . ARG A 1 94 ? -11.587 -5.024 18.056 1.00 70.12 94 ARG A O 1
ATOM 676 N N . ARG A 1 95 ? -11.307 -3.167 16.798 1.00 60.59 95 ARG A N 1
ATOM 677 C CA . ARG A 1 95 ? -11.754 -2.183 17.794 1.00 60.59 95 ARG A CA 1
ATOM 678 C C . ARG A 1 95 ? -13.248 -1.940 17.655 1.00 60.59 95 ARG A C 1
ATOM 680 O O . ARG A 1 95 ? -13.869 -1.727 18.715 1.00 60.59 95 ARG A O 1
#

Secondary structure (DSSP, 8-state):
---HHHHHHHHHHHHHHHHHHHHHTTSSPPPS-HHHHHHHHHHHHHHHHHHHHHHHHS-TTS-HHHHHHIIIIIHHHHHHHHHHHHHHHHHHHT-

InterPro domains:
  IPR025058 Protein of unknown function DUF3995 [PF13160] (2-84)

Organism: NCBI:txid2571125